Protein AF-A0A6L3T093-F1 (afdb_monomer_lite)

Sequence (73 aa):
MLEQALKHLQYAMILRDCAAQSRDPAARQLFTTVASLHEMRGRALIGRLRARAPAAPRPAERRPWRFGRSAPR

Organism: NCBI:txid553447

Secondary structure (DSSP, 8-state):
-HHHHHHHHHHHHHHHHHHHH---HHHHHHHHHHHHHHHHHHHHHHHHHHHHSPPPP----------------

Radius of gyration: 25.7 Å; chains: 1; bounding box: 78×30×52 Å

Foldseek 3Di:
DLVQLVVLQVQLVVLCVVLVPDPDPVSNVVSNVSSVVSNVVSVVVVVVVVVPPPDDPDPPPPPPDPDDDDDDD

pLDDT: mean 85.31, std 17.77, range [50.28, 98.69]

Structure (mmCIF, N/CA/C/O backbone):
data_AF-A0A6L3T093-F1
#
_entry.id   AF-A0A6L3T093-F1
#
loop_
_atom_site.group_PDB
_atom_site.id
_atom_site.type_symbol
_atom_site.label_atom_id
_atom_site.label_alt_id
_atom_site.label_comp_id
_atom_site.label_asym_id
_atom_site.label_entity_id
_atom_site.label_seq_id
_atom_site.pdbx_PDB_ins_code
_atom_site.Cartn_x
_atom_site.Cartn_y
_atom_site.Cartn_z
_atom_site.occupancy
_atom_site.B_iso_or_equiv
_atom_site.auth_seq_id
_atom_site.auth_comp_id
_atom_site.auth_asym_id
_atom_site.auth_atom_id
_atom_site.pdbx_PDB_model_num
ATOM 1 N N . MET A 1 1 ? 6.058 6.086 -15.387 1.00 81.00 1 MET A N 1
ATOM 2 C CA . MET A 1 1 ? 6.026 4.676 -14.914 1.00 81.00 1 MET A CA 1
ATOM 3 C C . MET A 1 1 ? 6.683 4.503 -13.546 1.00 81.00 1 MET A C 1
ATOM 5 O O . MET A 1 1 ? 6.014 3.995 -12.657 1.00 81.00 1 MET A O 1
ATOM 9 N N . LEU A 1 2 ? 7.939 4.934 -13.346 1.00 92.25 2 LEU A N 1
ATOM 10 C CA . LEU A 1 2 ? 8.609 4.842 -12.036 1.00 92.25 2 LEU A CA 1
ATOM 11 C C . LEU A 1 2 ? 7.918 5.692 -10.964 1.00 92.25 2 LEU A C 1
ATOM 13 O O . LEU A 1 2 ? 7.577 5.173 -9.910 1.00 92.25 2 LEU A O 1
ATOM 17 N N . GLU A 1 3 ? 7.617 6.954 -11.269 1.00 95.50 3 GLU A N 1
ATOM 18 C CA . GLU A 1 3 ? 6.875 7.840 -10.359 1.00 95.50 3 GLU A CA 1
ATOM 19 C C . GLU A 1 3 ? 5.536 7.239 -9.922 1.00 95.50 3 GLU A C 1
ATOM 21 O O . GLU A 1 3 ? 5.185 7.273 -8.748 1.00 95.50 3 GLU A O 1
ATOM 26 N N . GLN A 1 4 ? 4.808 6.617 -10.853 1.00 95.69 4 GLN A N 1
ATOM 27 C CA . GLN A 1 4 ? 3.545 5.948 -10.546 1.00 95.69 4 GLN A CA 1
ATOM 28 C C . GLN A 1 4 ? 3.747 4.763 -9.591 1.00 95.69 4 GLN A C 1
ATOM 30 O O . GLN A 1 4 ? 2.937 4.549 -8.692 1.00 95.69 4 GLN A O 1
ATOM 35 N N . ALA A 1 5 ? 4.833 4.004 -9.757 1.00 96.12 5 ALA A N 1
ATOM 36 C CA . ALA A 1 5 ? 5.174 2.915 -8.851 1.00 96.12 5 ALA A CA 1
ATOM 37 C C . ALA A 1 5 ? 5.481 3.431 -7.438 1.00 96.12 5 ALA A C 1
ATOM 39 O O . ALA A 1 5 ? 4.987 2.868 -6.463 1.00 96.12 5 ALA A O 1
ATOM 40 N N . LEU A 1 6 ? 6.235 4.529 -7.335 1.00 97.31 6 LEU A N 1
ATOM 41 C CA . LEU A 1 6 ? 6.554 5.168 -6.057 1.00 97.31 6 LEU A CA 1
ATOM 42 C C . LEU A 1 6 ? 5.301 5.720 -5.369 1.00 97.31 6 LEU A C 1
ATOM 44 O O . LEU A 1 6 ? 5.131 5.486 -4.177 1.00 97.31 6 LEU A O 1
ATOM 48 N N . LYS A 1 7 ? 4.376 6.342 -6.114 1.00 98.19 7 LYS A N 1
ATOM 49 C CA . LYS A 1 7 ? 3.072 6.780 -5.582 1.00 98.19 7 LYS A CA 1
ATOM 50 C C . LYS A 1 7 ? 2.290 5.620 -4.970 1.00 98.19 7 LYS A C 1
ATOM 52 O O . LYS A 1 7 ? 1.760 5.744 -3.871 1.00 98.19 7 LYS A O 1
ATOM 57 N N . HIS A 1 8 ? 2.244 4.468 -5.643 1.00 98.38 8 HIS A N 1
ATOM 58 C CA . HIS A 1 8 ? 1.595 3.281 -5.085 1.00 98.38 8 HIS A CA 1
ATOM 59 C C . HIS A 1 8 ? 2.242 2.830 -3.769 1.00 98.38 8 HIS A C 1
ATOM 61 O O . HIS A 1 8 ? 1.522 2.579 -2.808 1.00 98.38 8 HIS A O 1
ATOM 67 N N . LEU A 1 9 ? 3.574 2.776 -3.692 1.00 98.06 9 LEU A N 1
ATOM 68 C CA . LEU A 1 9 ? 4.265 2.396 -2.456 1.00 98.06 9 LEU A CA 1
ATOM 69 C C . LEU A 1 9 ? 4.055 3.417 -1.328 1.00 98.06 9 LEU A C 1
ATOM 71 O O . LEU A 1 9 ? 3.817 3.021 -0.191 1.00 98.06 9 LEU A O 1
ATOM 75 N N . GLN A 1 10 ? 4.066 4.713 -1.645 1.00 98.44 10 GLN A N 1
ATOM 76 C CA . GLN A 1 10 ? 3.790 5.775 -0.680 1.00 98.44 10 GLN A CA 1
ATOM 77 C C . 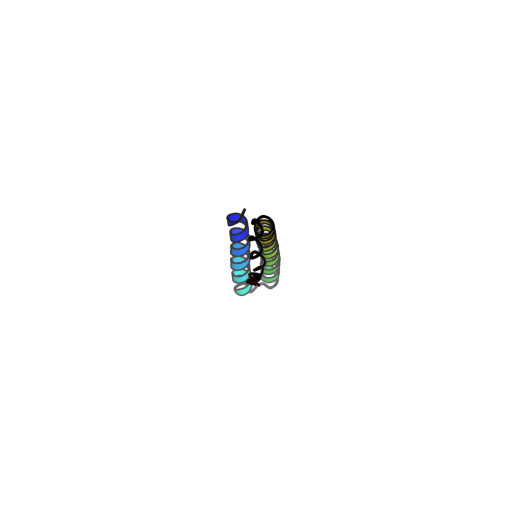GLN A 1 10 ? 2.371 5.662 -0.110 1.00 98.44 10 GLN A C 1
ATOM 79 O O . G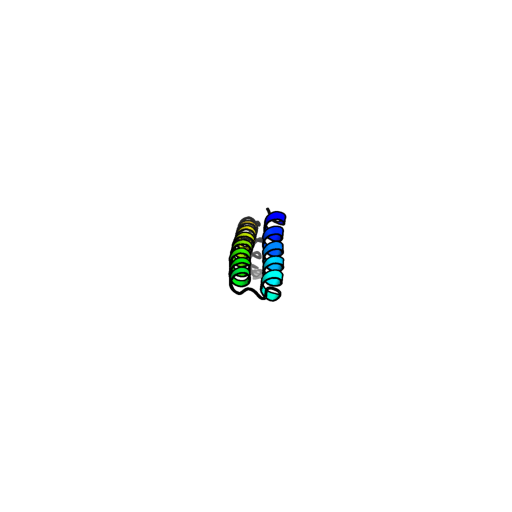LN A 1 10 ? 2.191 5.722 1.104 1.00 98.44 10 GLN A O 1
ATOM 84 N N . TYR A 1 11 ? 1.362 5.429 -0.956 1.00 98.25 11 TYR A N 1
ATOM 85 C CA . TYR A 1 11 ? -0.005 5.205 -0.480 1.00 98.25 11 TYR A CA 1
ATOM 86 C C . TYR A 1 11 ? -0.125 3.950 0.383 1.00 98.25 11 TYR A C 1
ATOM 88 O O . TYR A 1 11 ? -0.830 3.974 1.387 1.00 98.25 11 TYR A O 1
ATOM 96 N N . ALA A 1 12 ? 0.585 2.872 0.039 1.00 98.50 12 ALA A N 1
ATOM 97 C CA . ALA A 1 12 ? 0.611 1.673 0.871 1.00 98.50 12 ALA A CA 1
ATOM 98 C C . ALA A 1 12 ? 1.182 1.951 2.272 1.00 98.50 12 ALA A C 1
ATOM 100 O O . ALA A 1 12 ? 0.652 1.428 3.250 1.00 98.50 12 ALA A O 1
ATOM 101 N N . MET A 1 13 ? 2.222 2.786 2.382 1.00 98.56 13 MET A N 1
ATOM 102 C CA . MET A 1 13 ? 2.770 3.210 3.677 1.00 98.56 13 MET A CA 1
ATOM 103 C C . MET A 1 13 ? 1.757 4.027 4.481 1.00 98.56 13 MET A C 1
ATOM 105 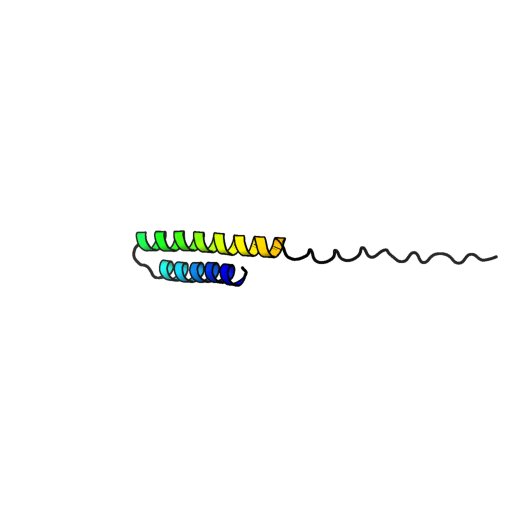O O . MET A 1 13 ? 1.437 3.646 5.600 1.00 98.56 13 MET A O 1
ATOM 109 N N . ILE A 1 14 ? 1.176 5.070 3.879 1.00 98.62 14 ILE A N 1
ATOM 110 C CA . ILE A 1 14 ? 0.185 5.930 4.549 1.00 98.62 14 ILE A CA 1
ATOM 111 C C . ILE A 1 14 ? -0.997 5.100 5.071 1.00 98.62 14 ILE A C 1
ATOM 113 O O . ILE A 1 14 ? -1.432 5.270 6.204 1.00 98.62 14 ILE A O 1
ATOM 117 N N . LEU A 1 15 ? -1.498 4.154 4.274 1.00 98.62 15 LEU A N 1
ATOM 118 C CA . LEU A 1 15 ? -2.601 3.284 4.684 1.00 98.62 15 LEU A CA 1
ATOM 119 C C . LEU A 1 15 ? -2.218 2.354 5.844 1.00 98.62 15 LEU A C 1
ATOM 121 O O . LEU A 1 15 ? -3.044 2.105 6.719 1.00 98.62 15 LEU A O 1
ATOM 125 N N . ARG A 1 16 ? -0.975 1.860 5.893 1.00 98.44 16 ARG A N 1
ATOM 126 C CA . ARG A 1 16 ? -0.482 1.087 7.045 1.00 98.44 16 ARG A CA 1
ATOM 127 C C . ARG A 1 16 ? -0.414 1.949 8.305 1.00 98.44 16 ARG A C 1
ATOM 129 O O . ARG A 1 16 ? -0.804 1.468 9.366 1.00 98.44 16 ARG A O 1
ATOM 136 N N . ASP A 1 17 ? -0.022 3.214 8.181 1.00 98.56 17 ASP A N 1
ATOM 137 C CA . ASP A 1 17 ? -0.020 4.158 9.304 1.00 98.56 17 ASP A CA 1
ATOM 138 C C . ASP A 1 17 ? -1.448 4.449 9.792 1.00 98.56 17 ASP A C 1
ATOM 140 O O . ASP A 1 17 ? -1.694 4.480 11.000 1.00 98.56 17 ASP A O 1
ATOM 144 N N . CYS A 1 18 ? -2.417 4.591 8.879 1.00 98.19 18 CYS A N 1
ATOM 145 C CA . CYS A 1 18 ? -3.836 4.708 9.228 1.00 98.19 18 CYS A CA 1
ATOM 146 C C . CYS A 1 18 ? -4.362 3.445 9.928 1.00 98.19 18 CYS A C 1
ATOM 148 O O . CYS A 1 18 ? -5.100 3.544 10.908 1.00 98.19 18 CYS A O 1
ATOM 150 N N . ALA A 1 19 ? -3.968 2.255 9.465 1.00 98.19 19 ALA A N 1
ATOM 151 C CA . ALA A 1 19 ? -4.320 0.997 10.119 1.00 98.19 19 ALA A CA 1
ATOM 152 C C . ALA A 1 19 ? -3.742 0.919 11.542 1.00 98.19 19 ALA A C 1
ATOM 154 O O . ALA A 1 19 ? -4.453 0.550 12.470 1.00 98.19 19 ALA A O 1
ATOM 155 N N . ALA A 1 20 ? -2.484 1.316 11.743 1.00 98.06 20 ALA A N 1
ATOM 156 C CA . ALA A 1 20 ? -1.852 1.301 13.062 1.00 98.06 20 ALA A CA 1
ATOM 157 C C . ALA A 1 20 ? -2.543 2.245 14.065 1.00 98.06 20 ALA A C 1
ATOM 159 O O . ALA A 1 20 ? -2.608 1.942 15.255 1.00 98.06 20 ALA A O 1
ATOM 160 N N . GLN A 1 21 ? -3.085 3.367 13.585 1.00 98.06 21 GLN A N 1
ATOM 161 C CA . GLN A 1 21 ? -3.754 4.373 14.416 1.00 98.06 21 GLN A CA 1
ATOM 162 C C . GLN A 1 21 ? -5.251 4.102 14.632 1.00 98.06 21 GLN A C 1
ATOM 164 O O . GLN A 1 21 ? -5.861 4.672 15.540 1.00 98.06 21 GLN A O 1
ATOM 169 N N . SER A 1 22 ? -5.867 3.248 13.813 1.00 97.06 22 SER A N 1
ATOM 170 C CA . SER A 1 22 ? -7.305 3.005 13.881 1.00 97.06 22 SER A CA 1
ATOM 171 C C . SER A 1 22 ? -7.683 2.083 15.043 1.00 97.06 22 SER A C 1
ATOM 173 O O . SER A 1 22 ? -7.157 0.981 15.201 1.00 97.06 22 SER A O 1
ATOM 175 N N . ARG A 1 23 ? -8.664 2.514 15.845 1.00 97.50 23 ARG A N 1
ATOM 176 C CA . ARG A 1 23 ? -9.254 1.702 16.924 1.00 97.50 23 ARG A CA 1
ATOM 177 C C . ARG A 1 23 ? -10.326 0.741 16.404 1.00 97.50 23 ARG A C 1
ATOM 179 O O . ARG A 1 23 ? -10.524 -0.324 16.986 1.00 97.50 23 ARG A O 1
ATOM 186 N N . ASP A 1 24 ? -10.964 1.075 15.286 1.00 98.06 24 ASP A N 1
ATOM 187 C CA . ASP A 1 24 ? -11.994 0.250 14.658 1.00 98.06 24 ASP A CA 1
ATOM 188 C C . ASP A 1 24 ? -11.361 -0.954 13.921 1.00 98.06 24 ASP A C 1
ATOM 190 O O . ASP A 1 24 ? -10.524 -0.759 13.029 1.00 98.06 24 ASP A O 1
ATOM 194 N N . PRO A 1 25 ? -11.710 -2.206 14.283 1.00 97.62 25 PRO A N 1
ATOM 195 C CA . PRO A 1 25 ? -11.253 -3.403 13.577 1.00 97.62 25 PRO A CA 1
ATOM 196 C C . PRO A 1 25 ? -11.610 -3.419 12.083 1.00 97.62 25 PRO A C 1
ATOM 198 O O . PRO A 1 25 ? -10.783 -3.844 11.274 1.00 97.62 25 PRO A O 1
ATOM 201 N N . ALA A 1 26 ? -12.795 -2.934 11.702 1.00 97.88 26 ALA A N 1
ATOM 202 C CA . ALA A 1 26 ? -13.242 -2.945 10.310 1.00 97.88 26 ALA A CA 1
ATOM 203 C C . ALA A 1 26 ? -12.428 -1.954 9.466 1.00 97.88 26 ALA A C 1
ATOM 205 O O . ALA A 1 26 ? -11.882 -2.322 8.423 1.00 97.88 26 ALA A O 1
ATOM 206 N N . ALA A 1 27 ? -12.253 -0.723 9.957 1.00 97.75 27 ALA A N 1
ATOM 207 C CA . ALA A 1 27 ? -11.376 0.258 9.323 1.00 97.75 27 ALA A CA 1
ATOM 208 C C . ALA A 1 27 ? -9.923 -0.236 9.220 1.00 97.75 27 ALA A C 1
ATOM 210 O O . ALA A 1 27 ? -9.290 -0.059 8.179 1.00 97.75 27 ALA A O 1
ATOM 211 N N . ARG A 1 28 ? -9.393 -0.907 10.255 1.00 98.38 28 ARG A N 1
ATOM 212 C CA . ARG A 1 28 ? -8.055 -1.524 10.198 1.00 98.38 28 ARG A CA 1
ATOM 213 C C . ARG A 1 28 ? -7.937 -2.517 9.053 1.00 98.38 28 ARG A C 1
ATOM 215 O O . ARG A 1 28 ? -7.019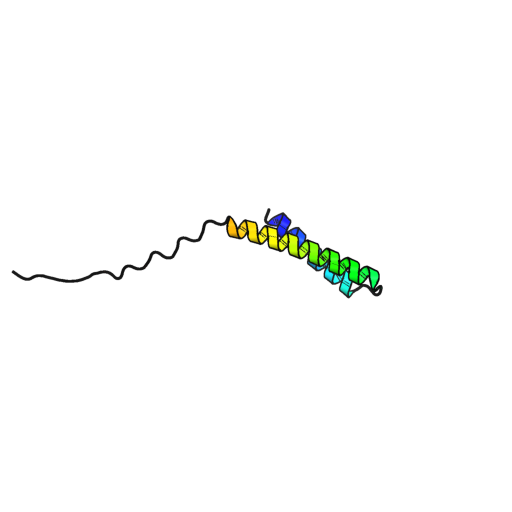 -2.404 8.243 1.00 98.38 28 ARG A O 1
ATOM 222 N N . GLN A 1 29 ? -8.881 -3.448 8.960 1.00 98.31 29 GLN A N 1
ATOM 223 C CA . GLN A 1 29 ? -8.894 -4.451 7.901 1.00 98.31 29 GLN A CA 1
ATOM 224 C C . GLN A 1 29 ? -8.992 -3.812 6.510 1.00 98.31 29 GLN A C 1
ATOM 226 O O . GLN A 1 29 ? -8.271 -4.221 5.594 1.00 98.31 29 GLN A O 1
ATOM 231 N N . LEU A 1 30 ? -9.833 -2.786 6.353 1.00 98.50 30 LEU A N 1
ATOM 232 C CA . LEU A 1 30 ? -9.951 -2.029 5.110 1.00 98.50 30 LEU A CA 1
ATOM 233 C C . LEU A 1 30 ? -8.611 -1.383 4.727 1.00 98.50 3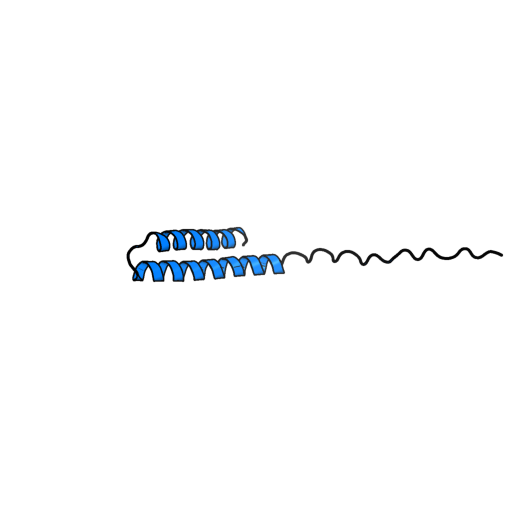0 LEU A C 1
ATOM 235 O O . LEU A 1 30 ? -8.111 -1.619 3.626 1.00 98.50 30 LEU A O 1
ATOM 239 N N . PHE A 1 31 ? -7.993 -0.625 5.635 1.00 98.56 31 PHE A N 1
ATOM 240 C CA . PHE A 1 31 ? -6.715 0.037 5.374 1.00 98.56 31 PHE A CA 1
ATOM 241 C C . PHE A 1 31 ? -5.607 -0.958 5.026 1.00 98.56 31 PHE A C 1
ATOM 243 O O . PHE A 1 31 ? -4.893 -0.752 4.046 1.00 98.56 31 PHE A O 1
ATOM 250 N N . THR A 1 32 ? -5.499 -2.069 5.760 1.00 98.50 32 THR A N 1
ATOM 251 C CA . THR A 1 32 ? -4.527 -3.127 5.457 1.00 98.50 32 THR A CA 1
ATOM 252 C C . THR A 1 32 ? -4.765 -3.730 4.073 1.00 98.50 32 THR A C 1
ATOM 254 O O . THR A 1 32 ? -3.818 -3.878 3.302 1.00 98.50 32 THR A O 1
ATOM 257 N N . THR A 1 33 ? -6.020 -4.012 3.714 1.00 98.62 33 THR A N 1
ATOM 258 C CA . THR A 1 33 ? -6.370 -4.602 2.411 1.00 98.62 33 THR A CA 1
ATOM 259 C C . THR A 1 33 ? -6.000 -3.666 1.260 1.00 98.62 33 THR A C 1
ATOM 261 O O . THR A 1 33 ? -5.364 -4.079 0.285 1.00 98.62 33 THR A O 1
ATOM 264 N N . VAL A 1 34 ? -6.341 -2.381 1.380 1.00 98.38 34 VAL A N 1
ATOM 265 C CA . VAL A 1 34 ? -6.018 -1.384 0.351 1.00 98.38 34 VAL A CA 1
ATOM 266 C C . VAL A 1 34 ? -4.504 -1.140 0.292 1.00 98.38 34 VAL A C 1
ATOM 268 O O . VAL A 1 34 ? -3.948 -1.028 -0.804 1.00 98.38 34 VAL A O 1
ATOM 271 N N . ALA A 1 35 ? -3.804 -1.146 1.431 1.00 98.69 35 ALA A N 1
ATOM 272 C CA . ALA A 1 35 ? -2.348 -1.034 1.464 1.00 98.69 35 ALA A CA 1
ATOM 273 C C . ALA A 1 35 ? -1.674 -2.172 0.684 1.00 98.69 35 ALA A C 1
ATOM 275 O O . ALA A 1 35 ? -0.804 -1.914 -0.150 1.00 98.69 35 ALA A O 1
ATOM 276 N N . SER A 1 36 ? -2.108 -3.419 0.893 1.00 98.56 36 SER A N 1
ATOM 277 C CA . SER A 1 36 ? -1.589 -4.585 0.169 1.00 98.56 36 SER A CA 1
ATOM 278 C C . SER A 1 36 ? -1.820 -4.488 -1.341 1.00 98.56 36 SER A C 1
ATOM 280 O O . SER A 1 36 ? -0.926 -4.818 -2.123 1.00 98.56 36 SER A O 1
ATOM 282 N N . LEU A 1 37 ? -2.981 -3.980 -1.772 1.00 98.56 37 LEU A N 1
ATOM 283 C CA . LEU A 1 37 ? -3.267 -3.752 -3.192 1.00 98.56 37 LEU A CA 1
ATOM 284 C C . LEU A 1 37 ? -2.295 -2.736 -3.807 1.00 98.56 37 LEU A C 1
ATOM 286 O O . LEU A 1 37 ? -1.759 -2.951 -4.899 1.00 98.56 37 LEU A O 1
ATOM 290 N N . HIS A 1 38 ? -2.064 -1.624 -3.113 1.00 98.50 38 HIS A N 1
ATOM 291 C CA . HIS A 1 38 ? -1.131 -0.595 -3.556 1.00 98.50 38 HIS A CA 1
ATOM 292 C C . HIS A 1 38 ? 0.313 -1.107 -3.584 1.00 98.50 38 HIS A C 1
ATOM 294 O O . HIS A 1 38 ? 1.019 -0.886 -4.567 1.00 98.50 38 HIS A O 1
ATOM 300 N N . GLU A 1 39 ? 0.736 -1.871 -2.580 1.00 98.31 39 GLU A N 1
ATOM 301 C CA . GLU A 1 39 ? 2.064 -2.478 -2.557 1.00 98.31 39 GLU A CA 1
ATOM 302 C C . GLU A 1 39 ? 2.276 -3.438 -3.737 1.00 98.31 39 GLU A C 1
ATOM 304 O O . GLU A 1 39 ? 3.280 -3.336 -4.449 1.00 98.31 39 GLU A O 1
ATOM 309 N N . MET A 1 40 ? 1.308 -4.323 -3.997 1.00 98.38 40 MET A N 1
ATOM 310 C CA . MET A 1 40 ? 1.343 -5.254 -5.127 1.00 98.38 40 MET A CA 1
ATOM 311 C C . MET A 1 40 ? 1.489 -4.506 -6.459 1.00 98.38 40 MET A C 1
ATOM 313 O O . MET A 1 40 ? 2.362 -4.834 -7.267 1.00 98.38 40 MET A O 1
ATOM 317 N N . ARG A 1 41 ? 0.677 -3.463 -6.678 1.00 97.31 41 ARG A N 1
ATOM 318 C CA . ARG A 1 41 ? 0.725 -2.639 -7.898 1.00 97.31 41 ARG A CA 1
ATOM 319 C C . ARG A 1 41 ? 2.065 -1.920 -8.054 1.00 97.31 41 ARG A C 1
ATOM 321 O O . ARG A 1 41 ? 2.649 -1.952 -9.138 1.00 97.31 41 ARG A O 1
ATOM 328 N N . GLY A 1 42 ? 2.579 -1.315 -6.982 1.00 97.38 42 GLY A N 1
ATOM 329 C CA . GLY A 1 42 ? 3.881 -0.644 -6.983 1.00 97.38 42 GLY A CA 1
ATOM 330 C C . GLY A 1 42 ? 5.023 -1.600 -7.333 1.00 97.38 42 GLY A C 1
ATOM 331 O O . GLY A 1 42 ? 5.813 -1.326 -8.240 1.00 97.38 42 GLY A O 1
ATOM 332 N N . ARG A 1 43 ? 5.064 -2.775 -6.692 1.00 96.94 43 ARG A N 1
ATOM 333 C CA . ARG A 1 43 ? 6.075 -3.811 -6.965 1.00 96.94 43 ARG A CA 1
ATOM 334 C C . ARG A 1 43 ? 5.980 -4.359 -8.388 1.00 96.94 43 ARG A C 1
ATOM 336 O O . ARG A 1 43 ? 7.014 -4.529 -9.031 1.00 96.94 43 ARG A O 1
ATOM 343 N N . ALA A 1 44 ? 4.773 -4.574 -8.912 1.00 96.88 44 ALA A N 1
ATOM 344 C CA . ALA A 1 44 ? 4.576 -5.029 -10.288 1.00 96.88 44 ALA A CA 1
ATOM 345 C C . ALA A 1 44 ? 5.117 -4.017 -11.315 1.00 96.88 44 ALA A C 1
ATOM 347 O O . ALA A 1 44 ? 5.783 -4.401 -12.279 1.00 96.88 44 ALA A O 1
ATOM 348 N N . LEU A 1 45 ? 4.888 -2.718 -11.097 1.00 95.81 45 LEU A N 1
ATOM 349 C CA . LEU A 1 45 ? 5.427 -1.661 -11.957 1.00 95.81 45 LEU A CA 1
ATOM 350 C C . LEU A 1 45 ? 6.960 -1.594 -11.899 1.00 95.81 45 LEU A C 1
ATOM 352 O O . LEU A 1 45 ? 7.598 -1.481 -12.946 1.00 95.81 45 LEU A O 1
ATOM 356 N N . ILE A 1 46 ? 7.558 -1.731 -10.710 1.00 94.50 46 ILE A N 1
ATOM 357 C CA . ILE A 1 46 ? 9.021 -1.823 -10.557 1.00 94.50 46 ILE A CA 1
ATOM 358 C C . ILE A 1 46 ? 9.567 -3.057 -11.283 1.00 94.50 46 ILE A C 1
ATOM 360 O O . ILE A 1 46 ? 10.572 -2.955 -11.984 1.00 94.50 46 ILE A O 1
ATOM 364 N N . GLY A 1 47 ? 8.897 -4.207 -11.166 1.00 93.44 47 GLY A N 1
ATOM 365 C CA . GLY A 1 47 ? 9.273 -5.434 -11.870 1.00 93.44 47 GLY A CA 1
ATOM 366 C C . GLY A 1 47 ? 9.316 -5.242 -13.387 1.00 93.44 47 GLY A C 1
ATOM 367 O O . GLY A 1 47 ? 10.302 -5.601 -14.026 1.00 93.44 47 GLY A O 1
ATOM 368 N N . ARG A 1 48 ? 8.303 -4.579 -13.959 1.00 92.56 48 ARG A N 1
ATOM 369 C CA . ARG A 1 48 ? 8.265 -4.242 -15.394 1.00 92.56 48 ARG A CA 1
ATOM 370 C C . ARG A 1 48 ? 9.388 -3.292 -15.811 1.00 92.56 48 ARG A C 1
ATOM 372 O O . ARG A 1 48 ? 9.938 -3.445 -16.896 1.00 92.56 48 ARG A O 1
ATOM 379 N N . LEU A 1 49 ? 9.741 -2.323 -14.964 1.00 89.69 49 LEU A N 1
ATOM 380 C CA . LEU A 1 49 ? 10.858 -1.411 -15.230 1.00 89.69 49 LEU A CA 1
ATOM 381 C C . LEU A 1 49 ? 12.204 -2.137 -15.203 1.00 89.69 49 LEU A C 1
ATOM 383 O O . LEU A 1 49 ? 13.025 -1.912 -16.085 1.00 89.69 49 LEU A O 1
ATOM 387 N N . ARG A 1 50 ? 12.407 -3.045 -14.241 1.00 87.50 50 ARG A N 1
ATOM 388 C CA . ARG A 1 50 ? 13.616 -3.878 -14.163 1.00 87.50 50 ARG A CA 1
ATOM 389 C C . ARG A 1 50 ? 13.743 -4.819 -15.357 1.00 87.50 50 ARG A C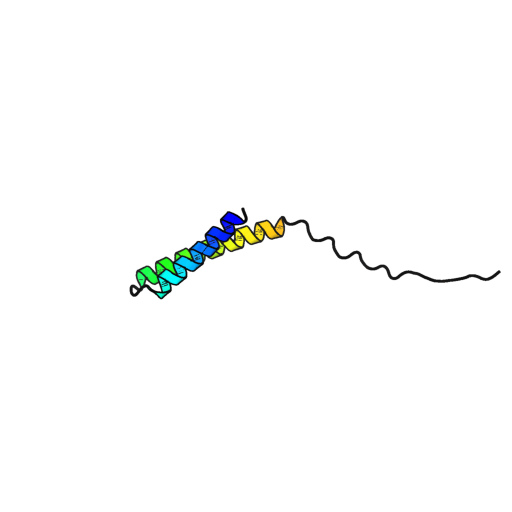 1
ATOM 391 O O . ARG A 1 50 ? 14.831 -4.941 -15.896 1.00 87.50 50 ARG A O 1
ATOM 398 N N . ALA A 1 51 ? 12.642 -5.426 -15.798 1.00 87.00 51 ALA A N 1
ATOM 399 C CA . ALA A 1 51 ? 12.632 -6.296 -16.975 1.00 87.00 51 ALA A CA 1
ATOM 400 C C . ALA A 1 51 ? 12.917 -5.543 -18.288 1.00 87.00 51 ALA A C 1
ATOM 402 O O . ALA A 1 51 ? 13.382 -6.143 -19.251 1.00 87.00 51 ALA A O 1
ATOM 403 N N . ARG A 1 52 ? 12.632 -4.235 -18.333 1.00 77.31 52 ARG A N 1
ATOM 404 C CA . ARG A 1 52 ? 12.885 -3.374 -19.496 1.00 77.31 52 ARG A CA 1
ATOM 405 C C . ARG A 1 52 ? 14.251 -2.687 -19.456 1.00 77.31 52 ARG A C 1
ATOM 407 O O . ARG A 1 52 ? 14.677 -2.151 -20.476 1.00 77.31 52 ARG A O 1
ATOM 414 N N . ALA A 1 53 ? 14.925 -2.673 -18.307 1.00 70.94 53 ALA A N 1
ATOM 415 C CA . ALA A 1 53 ? 16.292 -2.183 -18.235 1.00 70.94 53 ALA A CA 1
ATOM 416 C C . ALA A 1 53 ? 17.167 -3.067 -19.140 1.00 70.94 53 ALA A C 1
ATOM 418 O O . ALA A 1 53 ? 17.046 -4.294 -19.062 1.00 70.94 53 ALA A O 1
ATOM 419 N N . PRO A 1 54 ? 18.008 -2.483 -20.016 1.00 60.59 54 PRO A N 1
ATOM 420 C CA . PRO A 1 54 ? 18.914 -3.277 -20.829 1.00 60.59 54 PRO A CA 1
ATOM 421 C C . PRO A 1 54 ? 19.730 -4.143 -19.877 1.00 60.59 54 PRO A C 1
ATOM 423 O O . PRO A 1 54 ? 20.300 -3.628 -18.911 1.00 60.59 54 PRO A O 1
ATOM 426 N N . ALA A 1 55 ? 19.710 -5.460 -20.106 1.00 60.53 55 ALA A N 1
ATOM 427 C CA . ALA A 1 55 ? 20.531 -6.392 -19.355 1.00 60.53 55 ALA A CA 1
ATOM 428 C C . ALA A 1 55 ? 21.944 -5.812 -19.333 1.00 60.53 55 ALA A C 1
ATOM 430 O O . ALA A 1 55 ? 22.523 -5.582 -20.398 1.00 60.53 55 ALA A O 1
ATOM 431 N N . ALA A 1 56 ? 22.449 -5.497 -18.135 1.00 58.69 56 ALA A N 1
ATOM 432 C CA . ALA A 1 56 ? 23.820 -5.040 -17.980 1.00 58.69 56 ALA A CA 1
ATOM 433 C C . ALA A 1 56 ? 24.703 -5.990 -18.803 1.00 58.69 56 ALA A C 1
ATOM 435 O O . ALA A 1 56 ? 24.488 -7.208 -18.711 1.00 58.69 56 ALA A O 1
ATOM 436 N N . PRO A 1 57 ? 25.605 -5.475 -19.661 1.00 53.44 57 PRO A N 1
ATOM 437 C CA . PRO A 1 57 ? 26.413 -6.337 -20.504 1.00 53.44 57 PRO A CA 1
ATOM 438 C C . PRO A 1 57 ? 27.073 -7.364 -19.592 1.00 53.44 57 PRO A C 1
ATOM 440 O O . PRO A 1 57 ? 27.737 -6.996 -18.618 1.00 53.44 57 PRO A O 1
ATOM 443 N N . ARG A 1 58 ? 26.800 -8.651 -19.858 1.00 62.12 58 ARG A N 1
ATOM 444 C CA . ARG A 1 58 ? 27.455 -9.763 -19.162 1.00 62.12 58 ARG A CA 1
ATOM 445 C C . ARG A 1 58 ? 28.944 -9.425 -19.129 1.00 62.12 58 ARG A C 1
ATOM 447 O O . ARG A 1 58 ? 29.461 -9.076 -20.194 1.00 62.12 58 ARG A O 1
ATOM 454 N N . PRO A 1 59 ? 29.614 -9.458 -17.960 1.00 61.75 59 PRO A N 1
ATOM 455 C CA . PRO A 1 59 ? 31.034 -9.157 -17.908 1.00 61.75 59 PRO A CA 1
ATOM 456 C C . PRO A 1 59 ? 31.699 -10.052 -18.942 1.00 61.75 59 PRO A C 1
ATOM 458 O O . PRO A 1 59 ? 31.527 -11.271 -18.891 1.00 61.75 59 PRO A O 1
ATOM 461 N N . ALA A 1 60 ? 32.331 -9.415 -19.934 1.00 60.50 60 ALA A N 1
ATOM 462 C CA . ALA A 1 60 ? 32.995 -10.100 -21.023 1.00 60.50 60 ALA A CA 1
ATOM 463 C C . ALA A 1 60 ? 33.842 -11.197 -20.395 1.00 60.50 60 ALA A C 1
ATOM 465 O O . ALA A 1 60 ? 34.683 -10.917 -19.536 1.00 60.50 60 ALA A O 1
ATOM 466 N N . GLU A 1 61 ? 33.519 -12.435 -20.756 1.00 58.78 61 GLU A N 1
ATOM 467 C CA . GLU A 1 61 ? 34.226 -13.629 -20.342 1.00 58.78 61 GLU A CA 1
ATOM 468 C C . GLU A 1 61 ? 35.712 -13.318 -20.515 1.00 58.78 61 GLU A C 1
ATOM 470 O O . GLU A 1 61 ? 36.184 -13.101 -21.636 1.00 58.78 61 GLU A O 1
ATOM 475 N N . ARG A 1 62 ? 36.423 -13.134 -19.395 1.00 55.56 62 ARG A N 1
ATOM 476 C CA . ARG A 1 62 ? 37.855 -12.851 -19.392 1.00 55.56 62 ARG A CA 1
ATOM 477 C C . ARG A 1 62 ? 38.513 -14.074 -20.010 1.00 55.56 62 ARG A C 1
ATOM 479 O O . ARG A 1 62 ? 38.857 -15.010 -19.297 1.00 55.56 62 ARG A O 1
ATOM 486 N N . ARG A 1 63 ? 38.663 -14.084 -21.337 1.00 57.78 63 ARG A N 1
ATOM 487 C CA . ARG A 1 63 ? 39.530 -15.030 -22.029 1.00 57.78 63 ARG A CA 1
ATOM 488 C C . ARG A 1 63 ? 40.902 -14.865 -21.383 1.00 57.78 63 ARG A C 1
ATOM 490 O O . ARG A 1 63 ? 41.463 -13.769 -21.467 1.00 57.78 63 ARG A O 1
ATOM 497 N N . PRO A 1 64 ? 41.436 -15.888 -20.699 1.00 55.31 64 PRO A N 1
ATOM 498 C CA . PRO A 1 64 ? 42.783 -15.793 -20.191 1.00 55.31 64 PRO A CA 1
ATOM 499 C C . PRO A 1 64 ? 43.683 -15.750 -21.421 1.00 55.31 64 PRO A C 1
ATOM 501 O O . PRO A 1 64 ? 43.633 -16.629 -22.283 1.00 55.31 64 PRO A O 1
ATOM 504 N N . TRP A 1 65 ? 44.429 -14.660 -21.532 1.00 55.47 65 TRP A N 1
ATOM 505 C CA . TRP A 1 65 ? 45.487 -14.440 -22.499 1.00 55.47 65 TRP A CA 1
ATOM 506 C C . TRP A 1 65 ? 46.260 -15.740 -22.743 1.00 55.47 65 TRP A C 1
ATOM 508 O O . TRP A 1 65 ? 47.000 -16.201 -21.875 1.00 55.47 65 TRP A O 1
ATOM 518 N N . ARG A 1 66 ? 46.094 -16.347 -23.925 1.00 57.31 66 ARG A N 1
ATOM 519 C CA . ARG A 1 66 ? 47.018 -17.382 -24.395 1.00 57.31 66 ARG A CA 1
ATOM 520 C C . ARG A 1 66 ? 48.306 -16.678 -24.810 1.00 57.31 66 ARG A C 1
ATOM 522 O O . ARG A 1 66 ? 48.526 -16.413 -25.983 1.00 57.31 66 ARG A O 1
ATOM 529 N N . PHE A 1 67 ? 49.138 -16.358 -23.825 1.00 57.75 67 PHE A N 1
ATOM 530 C CA . PHE A 1 67 ? 50.572 -16.238 -24.040 1.00 57.75 67 PHE A CA 1
ATOM 531 C C . PHE A 1 67 ? 51.153 -17.653 -24.089 1.00 57.75 67 PHE A C 1
ATOM 533 O O . PHE A 1 67 ? 51.015 -18.432 -23.148 1.00 57.75 67 PHE A O 1
ATOM 540 N N . GLY A 1 68 ? 51.776 -17.995 -25.210 1.00 53.47 68 GLY A N 1
ATOM 541 C CA . GLY A 1 68 ? 52.511 -19.242 -25.410 1.00 53.47 68 GLY A CA 1
ATOM 542 C C . GLY A 1 68 ? 52.554 -19.572 -26.901 1.00 53.47 68 GLY A C 1
ATOM 543 O O . GLY A 1 68 ? 51.506 -19.656 -27.523 1.00 53.47 68 GLY A O 1
ATOM 544 N N . ARG A 1 69 ? 53.697 -19.762 -27.556 1.00 50.28 69 ARG A N 1
ATOM 545 C CA . ARG A 1 69 ? 55.081 -19.941 -27.108 1.00 50.28 69 ARG A CA 1
ATOM 546 C C . ARG A 1 69 ? 56.005 -19.384 -28.187 1.00 50.28 69 ARG A C 1
ATOM 548 O O . ARG A 1 69 ? 55.729 -19.541 -29.373 1.00 50.28 69 ARG A O 1
ATOM 555 N N . SER A 1 70 ? 57.120 -18.816 -27.755 1.00 58.41 70 SER A N 1
ATOM 556 C CA . SER A 1 70 ? 58.326 -18.643 -28.555 1.00 58.41 70 SER A CA 1
ATOM 557 C C . SER A 1 70 ? 58.730 -19.989 -29.172 1.00 58.41 70 SER A C 1
ATOM 559 O O . SER A 1 70 ? 58.864 -20.974 -28.446 1.00 58.41 70 SER A O 1
ATOM 561 N N . ALA A 1 71 ? 58.918 -20.037 -30.489 1.00 51.50 71 ALA A N 1
ATOM 562 C CA . ALA A 1 71 ? 59.565 -21.152 -31.174 1.00 51.50 71 ALA A CA 1
ATOM 563 C C . ALA A 1 71 ? 60.971 -20.694 -31.601 1.00 51.50 71 ALA A C 1
ATOM 565 O O . ALA A 1 71 ? 61.058 -19.695 -32.318 1.00 51.50 71 ALA A O 1
ATOM 566 N N . PRO A 1 72 ? 62.060 -21.353 -31.165 1.00 61.12 72 PRO A N 1
ATOM 567 C CA . PRO A 1 72 ? 63.383 -21.090 -31.713 1.00 61.12 72 PRO A CA 1
ATOM 568 C C . PRO A 1 72 ? 63.545 -21.847 -33.042 1.00 61.12 72 PRO A C 1
ATOM 570 O O . PRO A 1 72 ? 63.000 -22.942 -33.203 1.00 61.12 72 PRO A O 1
ATOM 573 N N . ARG A 1 73 ? 64.267 -21.247 -33.990 1.00 60.81 73 ARG A N 1
ATOM 574 C CA . ARG A 1 73 ? 64.854 -21.944 -35.142 1.00 60.81 73 ARG A CA 1
ATOM 575 C C . ARG A 1 73 ? 66.312 -22.244 -34.844 1.00 60.81 73 ARG A C 1
ATOM 577 O O . ARG A 1 73 ? 66.928 -21.393 -34.165 1.00 60.81 73 ARG A O 1
#